Protein AF-X1W281-F1 (afdb_monomer_lite)

Secondary structure (DSSP, 8-state):
--TTPEEEE-TTT--EEEEE-TTS-EEEEEETTEEEE-HHHHHTT-

Foldseek 3Di:
DLVFWDFDADPPPRHTAFIAGNVRHTQWGQDPNDIHGDPNVVVVPD

Sequence (46 aa):
MPNGLIKVMDATTGELKRWETPNGKPIAVKQNSSLVLTKLGKQLGY

pLDDT: mean 87.61, std 10.1, range [46.5, 94.25]

Radius of gyration: 10.48 Å; chains: 1; bounding box: 26×18×27 Å

Structure (mmCIF, N/CA/C/O backbone):
data_AF-X1W281-F1
#
_entry.id   AF-X1W281-F1
#
loop_
_atom_site.group_PDB
_atom_site.id
_atom_site.type_symbol
_atom_site.label_atom_id
_atom_site.label_alt_id
_atom_site.label_comp_id
_atom_site.label_asym_id
_atom_site.label_entity_id
_atom_site.label_seq_id
_atom_site.pdbx_PDB_ins_code
_atom_site.Cartn_x
_atom_site.Cartn_y
_atom_site.Cartn_z
_atom_site.occupancy
_atom_site.B_iso_or_equiv
_atom_site.auth_seq_id
_atom_site.auth_comp_id
_atom_site.auth_asym_id
_atom_site.auth_atom_id
_atom_site.pdbx_PDB_model_num
ATOM 1 N N . MET A 1 1 ? 5.974 6.846 -16.114 1.00 46.50 1 MET A N 1
ATOM 2 C CA . MET A 1 1 ? 5.006 6.451 -15.068 1.00 46.50 1 MET A CA 1
ATOM 3 C C . MET A 1 1 ? 5.712 5.434 -14.195 1.00 46.50 1 MET A C 1
ATOM 5 O O . MET A 1 1 ? 6.320 4.538 -14.775 1.00 46.50 1 MET A O 1
ATOM 9 N N . PRO A 1 2 ? 5.774 5.569 -12.864 1.00 50.59 2 PRO A N 1
ATOM 10 C CA . PRO A 1 2 ? 6.492 4.585 -12.078 1.00 50.59 2 PRO A CA 1
ATOM 11 C C . PRO A 1 2 ? 5.623 3.335 -11.950 1.00 50.59 2 PRO A C 1
ATOM 13 O O . PRO A 1 2 ? 4.868 3.164 -10.997 1.00 50.59 2 PRO A O 1
ATOM 16 N N . ASN A 1 3 ? 5.710 2.480 -12.966 1.00 60.94 3 ASN A N 1
ATOM 17 C CA . ASN A 1 3 ? 4.876 1.300 -13.201 1.00 60.94 3 ASN A CA 1
ATOM 18 C C . ASN A 1 3 ? 5.176 0.135 -12.237 1.00 60.94 3 ASN A C 1
ATOM 20 O O . ASN A 1 3 ? 5.160 -1.021 -12.639 1.00 60.94 3 ASN A O 1
ATOM 24 N N . GLY A 1 4 ? 5.494 0.417 -10.974 1.00 76.56 4 GLY A N 1
ATOM 25 C CA . GLY A 1 4 ? 5.879 -0.616 -10.011 1.00 76.56 4 GLY A CA 1
ATOM 26 C C . GLY A 1 4 ? 5.561 -0.293 -8.559 1.00 76.56 4 GLY A C 1
ATOM 27 O O . GLY A 1 4 ? 5.970 -1.036 -7.677 1.00 76.56 4 GLY A O 1
ATOM 28 N N . LEU A 1 5 ? 4.866 0.804 -8.265 1.00 87.00 5 LEU A N 1
ATOM 29 C CA . LEU A 1 5 ? 4.489 1.064 -6.882 1.00 87.00 5 LEU A CA 1
ATOM 30 C C . LEU A 1 5 ? 3.305 0.191 -6.478 1.00 87.00 5 LEU A C 1
ATOM 32 O O . LEU A 1 5 ? 2.233 0.248 -7.075 1.00 87.00 5 LEU A O 1
ATOM 36 N N . ILE A 1 6 ? 3.512 -0.594 -5.432 1.00 91.31 6 ILE A N 1
ATOM 37 C CA . ILE A 1 6 ? 2.492 -1.396 -4.782 1.00 91.31 6 ILE A CA 1
ATOM 38 C C . ILE A 1 6 ? 1.833 -0.533 -3.711 1.00 91.31 6 ILE A C 1
ATOM 40 O O . ILE A 1 6 ? 2.492 0.034 -2.833 1.00 91.31 6 ILE A O 1
ATOM 44 N N . LYS A 1 7 ? 0.506 -0.436 -3.790 1.00 92.06 7 LYS A N 1
ATOM 45 C CA . LYS A 1 7 ? -0.320 0.190 -2.762 1.00 92.06 7 LYS A CA 1
ATOM 46 C C . LYS A 1 7 ? -0.587 -0.828 -1.660 1.00 92.06 7 LYS A C 1
ATOM 48 O O . LYS A 1 7 ? -1.268 -1.821 -1.895 1.00 92.06 7 LY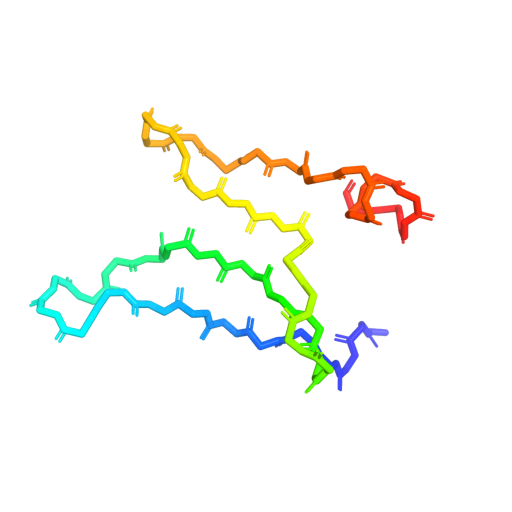S A O 1
ATOM 53 N N . VAL A 1 8 ? -0.113 -0.556 -0.451 1.00 92.12 8 VAL A N 1
ATOM 54 C CA . VAL A 1 8 ? -0.424 -1.366 0.730 1.00 92.12 8 VAL A CA 1
ATOM 55 C C . VAL A 1 8 ? -1.516 -0.679 1.525 1.00 92.12 8 VAL A C 1
ATOM 57 O O . VAL A 1 8 ? -1.360 0.459 1.982 1.00 92.12 8 VAL A O 1
ATOM 60 N N . MET A 1 9 ? -2.622 -1.388 1.703 1.00 94.25 9 MET A N 1
ATOM 61 C CA . MET A 1 9 ? -3.782 -0.918 2.450 1.00 94.25 9 MET A CA 1
ATOM 62 C C . MET A 1 9 ? -3.952 -1.739 3.723 1.00 94.25 9 MET A C 1
ATOM 64 O O . MET A 1 9 ? -3.510 -2.885 3.810 1.00 94.25 9 MET A O 1
ATOM 68 N N . ASP A 1 10 ? -4.569 -1.133 4.725 1.00 90.31 10 ASP A N 1
ATOM 69 C CA . ASP A 1 10 ? -5.098 -1.868 5.856 1.00 90.31 10 ASP A CA 1
ATOM 70 C C . ASP A 1 10 ? -6.242 -2.773 5.385 1.00 90.31 10 ASP A C 1
ATOM 72 O O . ASP A 1 10 ? -7.164 -2.312 4.715 1.00 90.31 10 ASP A O 1
ATOM 76 N N . ALA A 1 11 ? -6.167 -4.064 5.706 1.00 90.00 11 ALA A N 1
ATOM 77 C CA . ALA A 1 11 ? -7.161 -5.039 5.263 1.00 90.00 11 ALA A CA 1
ATOM 78 C C . ALA A 1 11 ? -8.523 -4.857 5.956 1.00 90.00 11 ALA A C 1
ATOM 80 O O . ALA A 1 11 ? -9.539 -5.280 5.412 1.00 90.00 11 ALA A O 1
ATOM 81 N N . THR A 1 12 ? -8.544 -4.230 7.133 1.00 91.75 12 THR A N 1
ATOM 82 C CA . THR A 1 12 ? -9.747 -4.061 7.951 1.00 91.75 12 THR A CA 1
ATOM 83 C C . THR A 1 12 ? -10.458 -2.752 7.624 1.00 91.75 12 THR A C 1
ATOM 85 O O . THR A 1 12 ? -11.678 -2.736 7.494 1.00 91.75 12 THR A O 1
ATOM 88 N N . THR A 1 13 ? -9.716 -1.650 7.477 1.00 90.69 13 THR A N 1
ATOM 89 C CA . THR A 1 13 ? -10.293 -0.318 7.220 1.00 90.69 13 THR A CA 1
ATOM 90 C C . THR A 1 13 ? -10.261 0.092 5.749 1.00 90.69 13 THR A C 1
ATOM 92 O O . THR A 1 13 ? -10.912 1.062 5.366 1.00 90.69 13 THR A O 1
ATOM 95 N N . GLY A 1 14 ? -9.491 -0.606 4.908 1.00 88.56 14 GLY A N 1
ATOM 96 C CA . GLY A 1 14 ? -9.255 -0.222 3.513 1.00 88.56 14 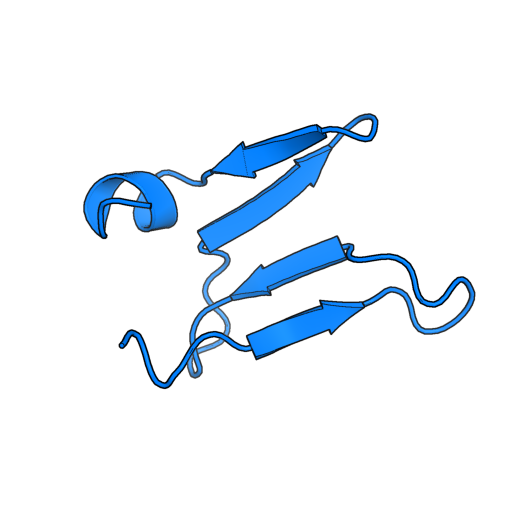GLY A CA 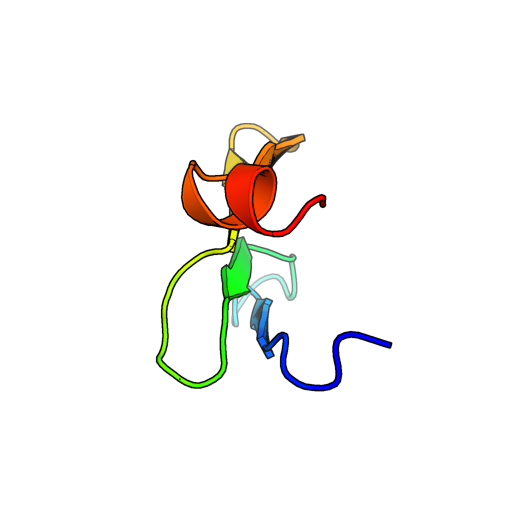1
ATOM 97 C C . GLY A 1 14 ? -8.382 1.028 3.360 1.00 88.56 14 GLY A C 1
ATOM 98 O O . GLY A 1 14 ? -8.172 1.515 2.246 1.00 88.56 14 GLY A O 1
ATOM 99 N N . GLU A 1 15 ? -7.854 1.574 4.459 1.00 90.50 15 GLU A N 1
ATOM 100 C CA . GLU A 1 15 ? -7.063 2.794 4.416 1.00 90.50 15 GLU A CA 1
ATOM 101 C C . GLU A 1 15 ? -5.660 2.552 3.868 1.00 90.50 15 GLU A C 1
ATOM 103 O O . GLU A 1 15 ? -5.005 1.550 4.149 1.00 90.50 15 GLU A O 1
ATOM 108 N N . LEU A 1 16 ? -5.145 3.527 3.121 1.00 91.38 16 LEU A N 1
ATOM 109 C CA . LEU A 1 16 ? -3.768 3.504 2.642 1.00 91.38 16 LEU A CA 1
ATOM 110 C C . LEU A 1 16 ? -2.786 3.507 3.822 1.00 91.38 16 LEU A C 1
ATOM 112 O O . LEU A 1 16 ? -2.702 4.490 4.551 1.00 91.38 16 LEU A O 1
ATOM 116 N N . LYS A 1 17 ? -1.997 2.440 3.965 1.00 92.81 17 LYS A N 1
ATOM 117 C CA . LYS A 1 17 ? -0.924 2.345 4.962 1.00 92.81 17 LYS A CA 1
ATOM 118 C C . LYS A 1 17 ? 0.405 2.823 4.410 1.00 92.81 17 LYS A C 1
ATOM 120 O O . LYS A 1 17 ? 1.111 3.575 5.077 1.00 92.81 17 LYS A O 1
ATOM 125 N N . ARG A 1 18 ? 0.772 2.376 3.210 1.00 93.94 18 ARG A N 1
ATOM 126 C CA . ARG A 1 18 ? 2.035 2.756 2.572 1.00 93.94 18 ARG A CA 1
ATOM 127 C C . ARG A 1 18 ? 2.037 2.478 1.080 1.00 93.94 18 ARG A C 1
ATOM 129 O O . ARG A 1 18 ? 1.264 1.665 0.586 1.00 93.94 18 ARG A O 1
ATOM 136 N N . TRP A 1 19 ? 2.957 3.130 0.393 1.00 93.44 19 TRP A N 1
ATOM 137 C CA . TRP A 1 19 ? 3.397 2.754 -0.939 1.00 93.44 19 TRP A CA 1
ATOM 138 C C . TRP A 1 19 ? 4.763 2.094 -0.837 1.00 93.44 19 TRP A C 1
ATOM 140 O O . TRP A 1 19 ? 5.631 2.564 -0.094 1.00 93.44 19 TRP A O 1
ATOM 150 N N . GLU A 1 20 ? 4.970 1.028 -1.593 1.00 93.88 20 GLU A N 1
ATOM 151 C CA . GLU A 1 20 ? 6.238 0.308 -1.642 1.00 93.88 20 GLU A CA 1
ATOM 152 C C . GLU A 1 20 ? 6.611 -0.093 -3.069 1.00 93.88 20 GLU A C 1
ATOM 154 O O . GLU A 1 20 ? 5.790 -0.050 -3.978 1.00 93.88 20 GLU A O 1
ATOM 159 N N . THR A 1 21 ? 7.878 -0.423 -3.291 1.00 90.25 21 THR A N 1
ATOM 160 C CA . THR A 1 21 ? 8.354 -0.971 -4.567 1.00 90.25 21 THR A CA 1
ATOM 161 C C . THR A 1 21 ? 7.963 -2.448 -4.702 1.00 90.25 21 THR A C 1
ATOM 163 O O . THR A 1 21 ? 7.640 -3.075 -3.691 1.00 90.25 21 THR A O 1
ATOM 166 N N . PRO A 1 22 ? 8.083 -3.070 -5.895 1.00 89.31 22 PRO A N 1
ATOM 167 C CA . PRO A 1 22 ? 7.789 -4.496 -6.069 1.00 89.31 22 PRO A CA 1
ATOM 168 C C . PRO A 1 22 ? 8.664 -5.404 -5.198 1.00 89.31 22 PRO A C 1
ATOM 170 O O . PRO A 1 22 ? 8.284 -6.521 -4.874 1.00 89.31 22 PRO A O 1
ATOM 173 N N . ASN A 1 23 ? 9.823 -4.894 -4.773 1.00 88.44 23 ASN A N 1
ATOM 174 C CA . ASN A 1 23 ? 10.765 -5.586 -3.898 1.00 88.44 23 ASN A CA 1
ATOM 175 C C . ASN A 1 23 ? 10.447 -5.372 -2.402 1.00 88.44 23 ASN A C 1
ATOM 177 O O . ASN A 1 23 ? 11.312 -5.602 -1.559 1.00 88.44 23 ASN A O 1
ATOM 181 N N . GLY A 1 24 ? 9.263 -4.848 -2.066 1.00 88.31 24 GLY A N 1
ATOM 182 C CA . GLY A 1 24 ? 8.802 -4.634 -0.691 1.00 88.31 24 GLY A CA 1
ATOM 183 C C . GLY A 1 24 ? 9.456 -3.456 0.038 1.00 88.31 24 GLY A C 1
ATOM 184 O O . GLY A 1 24 ? 9.388 -3.377 1.265 1.00 88.31 24 GLY A O 1
ATOM 185 N N . LYS A 1 25 ? 10.125 -2.528 -0.669 1.00 90.94 25 LYS A N 1
ATOM 186 C CA . LYS A 1 25 ? 10.749 -1.362 -0.017 1.00 90.94 25 LYS A CA 1
ATOM 187 C C . LYS A 1 25 ? 9.761 -0.199 0.091 1.00 90.94 25 LYS A C 1
ATOM 189 O O . LYS A 1 25 ? 9.312 0.283 -0.947 1.00 90.94 25 LYS A O 1
ATOM 194 N N . PRO A 1 26 ? 9.477 0.327 1.295 1.00 92.69 26 PRO A N 1
ATOM 195 C CA . PRO A 1 26 ? 8.537 1.428 1.456 1.00 92.69 26 PRO A CA 1
ATOM 196 C C . PRO A 1 26 ? 9.104 2.726 0.874 1.00 92.69 26 PRO A C 1
ATOM 198 O O . PRO A 1 26 ? 10.224 3.133 1.197 1.00 92.69 26 PRO A O 1
ATOM 201 N N . ILE A 1 27 ? 8.308 3.406 0.056 1.00 94.19 27 ILE A N 1
ATOM 202 C CA . ILE A 1 27 ? 8.621 4.725 -0.509 1.00 94.19 27 ILE A CA 1
ATOM 203 C C . ILE A 1 27 ? 7.861 5.848 0.203 1.00 94.19 27 ILE A C 1
ATOM 205 O O . ILE A 1 27 ? 8.379 6.951 0.343 1.00 94.19 27 ILE A O 1
ATOM 209 N N . ALA A 1 28 ? 6.668 5.559 0.720 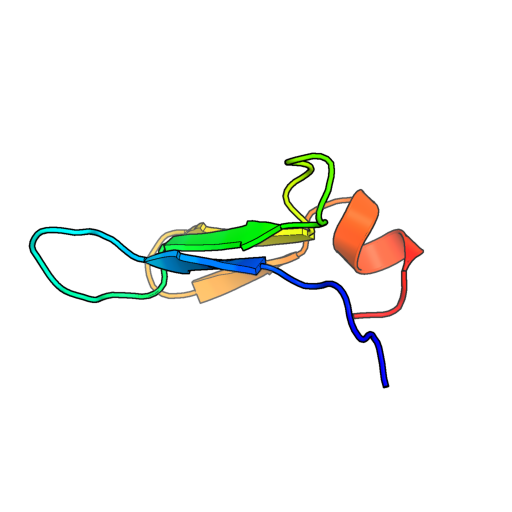1.00 94.00 28 ALA A N 1
ATOM 210 C CA . ALA A 1 28 ? 5.856 6.497 1.477 1.00 94.00 28 ALA A CA 1
ATOM 211 C C . ALA A 1 28 ? 5.030 5.734 2.505 1.00 94.00 28 ALA A C 1
ATOM 213 O O . ALA A 1 28 ? 4.472 4.691 2.181 1.00 94.00 28 ALA A O 1
ATOM 214 N N . VAL A 1 29 ? 4.933 6.237 3.729 1.00 93.94 29 VAL A N 1
ATOM 215 C CA . VAL A 1 29 ? 4.193 5.607 4.829 1.00 93.94 29 VAL A CA 1
ATOM 216 C C . VAL A 1 29 ? 3.203 6.601 5.419 1.00 93.94 29 VAL A C 1
ATOM 218 O O . VAL A 1 29 ? 3.528 7.774 5.582 1.00 93.94 29 VAL A O 1
ATOM 221 N N . LYS A 1 30 ? 1.990 6.151 5.743 1.00 92.25 30 LYS A N 1
ATOM 222 C CA . LYS A 1 30 ? 1.005 6.969 6.452 1.00 92.25 30 LYS A CA 1
ATOM 223 C C . LYS A 1 30 ? 1.383 7.008 7.935 1.00 92.25 30 LYS A C 1
ATOM 225 O O . LYS A 1 30 ? 1.381 5.977 8.602 1.00 92.25 30 LYS A O 1
ATOM 230 N N . GLN A 1 31 ? 1.721 8.188 8.441 1.00 89.56 31 GLN A N 1
ATOM 231 C CA . GLN A 1 31 ? 1.953 8.466 9.860 1.00 89.56 31 GLN A CA 1
ATOM 232 C C . GLN A 1 31 ? 1.043 9.610 10.289 1.00 89.56 31 GLN A C 1
ATOM 234 O O . GLN A 1 31 ? 1.031 10.650 9.637 1.00 89.56 31 GLN A O 1
ATOM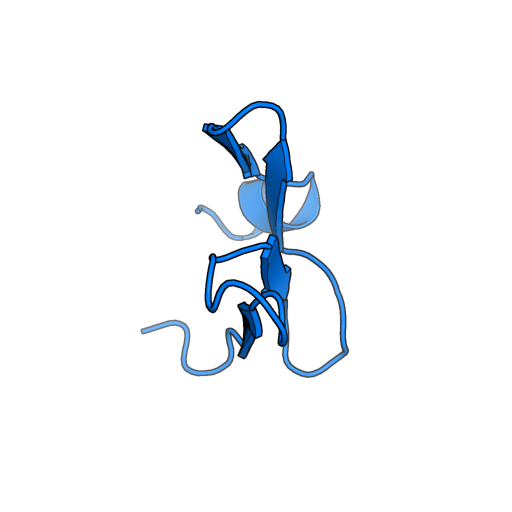 239 N N . ASN A 1 32 ? 0.287 9.428 11.376 1.00 86.12 32 ASN A N 1
ATOM 240 C CA . ASN A 1 32 ? -0.608 10.457 11.926 1.00 86.12 32 ASN A CA 1
ATOM 241 C C . ASN A 1 32 ? -1.481 11.121 10.845 1.00 86.12 32 ASN A C 1
ATOM 243 O O . ASN A 1 32 ? -1.513 12.341 10.704 1.00 86.12 32 ASN A O 1
ATOM 247 N N . SER A 1 33 ? -2.120 10.294 10.012 1.00 85.56 33 SER A N 1
ATOM 248 C CA . SER A 1 33 ? -2.951 10.715 8.871 1.00 85.56 33 SER A CA 1
ATOM 249 C C . SER A 1 33 ? -2.236 11.448 7.728 1.00 85.56 33 SER A C 1
ATOM 251 O O . SER A 1 33 ? -2.872 11.742 6.721 1.00 85.56 33 SER A O 1
ATOM 253 N N . SER A 1 34 ? -0.923 11.662 7.814 1.00 88.12 34 SER A N 1
ATOM 254 C CA . SER A 1 34 ? -0.107 12.266 6.758 1.00 88.12 34 SER A CA 1
ATOM 255 C C . SER A 1 34 ? 0.708 11.218 6.010 1.00 88.12 34 SER A C 1
ATOM 257 O O . SER A 1 34 ? 1.234 10.279 6.604 1.00 88.12 34 SER A O 1
ATOM 259 N N . LEU A 1 35 ? 0.841 11.379 4.694 1.00 90.25 35 LEU A N 1
ATOM 260 C CA . LEU A 1 35 ? 1.705 10.527 3.886 1.00 90.25 35 LEU A CA 1
ATOM 261 C C . LEU A 1 35 ? 3.136 11.077 3.934 1.00 90.25 35 LEU A C 1
ATOM 263 O O . LEU A 1 35 ? 3.401 12.174 3.453 1.00 90.25 35 LEU A O 1
ATOM 267 N N . VAL A 1 36 ? 4.057 10.324 4.528 1.00 93.75 36 VAL A N 1
ATOM 268 C CA . VAL A 1 36 ? 5.449 10.739 4.718 1.00 93.75 36 VAL A CA 1
ATOM 269 C C . VAL A 1 36 ? 6.353 9.918 3.815 1.00 93.75 36 VAL A C 1
ATOM 271 O O . VAL A 1 36 ? 6.386 8.689 3.893 1.00 93.75 36 VAL A O 1
ATOM 274 N N . LEU A 1 37 ? 7.118 10.604 2.970 1.00 92.69 37 LEU A N 1
ATOM 275 C CA . LEU A 1 37 ? 8.112 9.974 2.109 1.00 92.69 37 LEU A CA 1
ATOM 276 C C . LEU A 1 37 ? 9.272 9.414 2.926 1.00 92.69 37 LEU A C 1
ATOM 278 O O . LEU A 1 37 ? 9.866 10.101 3.765 1.00 92.69 37 LEU A O 1
ATOM 282 N N . THR A 1 38 ? 9.646 8.175 2.626 1.00 92.25 38 THR A N 1
ATOM 283 C CA . THR A 1 38 ? 10.878 7.583 3.143 1.00 92.25 38 THR A CA 1
ATOM 284 C C . THR A 1 38 ? 12.083 8.181 2.420 1.00 92.25 38 THR A C 1
ATOM 286 O O . THR A 1 38 ? 11.958 8.838 1.385 1.00 92.25 38 THR A O 1
ATOM 289 N N . LYS A 1 39 ? 13.292 7.912 2.928 1.00 93.00 39 LYS A N 1
ATOM 290 C CA . LYS A 1 39 ? 14.535 8.279 2.233 1.00 93.00 39 LYS A CA 1
ATOM 291 C C . LY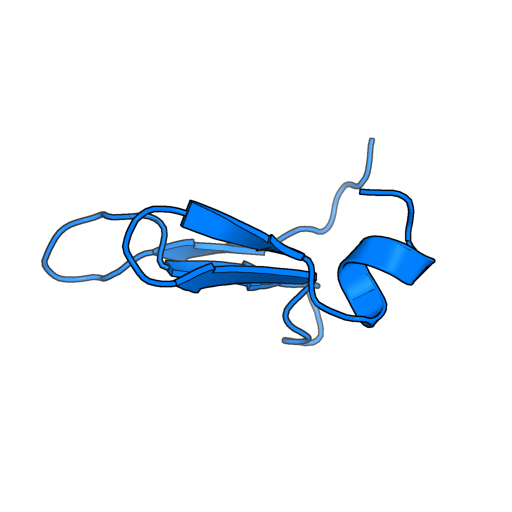S A 1 39 ? 14.546 7.773 0.784 1.00 93.00 39 LYS A C 1
ATOM 293 O O . LYS A 1 39 ? 14.948 8.510 -0.107 1.00 93.00 39 LYS A O 1
ATOM 298 N N . LEU A 1 40 ? 14.040 6.558 0.552 1.00 89.56 40 LEU A N 1
ATOM 299 C CA . LEU A 1 40 ? 13.929 5.979 -0.785 1.00 89.56 40 LEU A CA 1
ATOM 300 C C . LEU A 1 40 ? 12.925 6.741 -1.657 1.00 89.56 40 LEU A C 1
ATOM 302 O O . LEU A 1 40 ? 13.251 7.056 -2.794 1.00 89.56 40 LEU A O 1
ATOM 306 N N . GLY A 1 41 ? 11.742 7.072 -1.128 1.00 90.31 41 GLY A N 1
ATOM 307 C CA . GLY A 1 41 ? 10.757 7.882 -1.853 1.00 90.31 41 GLY A CA 1
ATOM 308 C C . GLY A 1 41 ? 11.334 9.225 -2.296 1.00 90.31 41 GLY A C 1
ATOM 309 O O . GLY A 1 41 ? 11.244 9.574 -3.468 1.00 90.31 41 GLY A O 1
ATOM 310 N N . LYS A 1 42 ? 12.051 9.907 -1.394 1.00 91.31 42 LYS A N 1
ATOM 311 C CA . LYS A 1 42 ? 12.746 11.166 -1.706 1.00 91.31 42 LYS A CA 1
ATOM 312 C C . LYS A 1 42 ? 13.836 10.989 -2.767 1.00 91.31 42 LYS A C 1
ATOM 314 O O . LYS A 1 42 ? 13.946 11.807 -3.669 1.00 91.31 42 LYS A O 1
ATOM 319 N N . GLN A 1 43 ? 14.635 9.919 -2.685 1.00 89.56 43 GLN A N 1
ATOM 320 C CA . GLN A 1 43 ? 15.680 9.625 -3.679 1.00 89.56 43 GLN A CA 1
ATOM 321 C C . GLN A 1 43 ? 15.119 9.308 -5.070 1.00 89.56 43 GLN A C 1
ATOM 323 O O . GLN A 1 43 ? 15.807 9.524 -6.061 1.00 89.56 43 GLN A O 1
ATOM 328 N N . LEU A 1 44 ? 13.894 8.789 -5.142 1.00 85.00 44 LEU A N 1
ATOM 329 C CA . LEU A 1 44 ? 13.208 8.492 -6.398 1.00 85.00 44 LEU A CA 1
ATOM 330 C C . LEU A 1 44 ? 12.437 9.699 -6.966 1.00 85.00 44 LEU A C 1
ATOM 332 O O . LEU A 1 44 ? 11.891 9.589 -8.060 1.00 85.00 44 LEU A O 1
ATOM 336 N N . GLY A 1 45 ? 12.410 10.831 -6.253 1.00 83.38 45 GLY A N 1
ATOM 337 C CA . GLY A 1 45 ? 11.780 12.074 -6.706 1.00 83.38 45 GLY A CA 1
ATOM 338 C C . GLY A 1 45 ? 10.261 12.141 -6.523 1.00 83.38 45 GLY A C 1
ATOM 339 O O . GLY A 1 45 ? 9.608 12.841 -7.295 1.00 83.38 45 GLY A O 1
ATOM 340 N N . TYR A 1 46 ? 9.705 11.408 -5.550 1.00 76.94 46 TYR A N 1
ATOM 341 C CA . TYR A 1 46 ? 8.299 11.539 -5.133 1.00 76.94 46 TYR A CA 1
ATOM 342 C C . TYR A 1 46 ? 8.089 12.652 -4.115 1.00 76.94 46 TYR A C 1
ATOM 344 O O . TYR A 1 46 ? 9.080 13.034 -3.450 1.00 76.94 46 TYR A O 1
#

Organism: NCBI:txid412755